Protein AF-A0A968CK51-F1 (afdb_monomer_lite)

Secondary structure (DSSP, 8-state):
-HHHHHTSTT------SSHHHHHHHHHHHHHHHHHHHHHHHHHHHHHHTS----B-PPP-SS---S-HHHHHHHHHHHTSTT-S------STTSSHHHHHHHHHHHHTTTSS-B---PPPP-S-GGGSPP-

Foldseek 3Di:
DVVVQVPDPPDDDDDDDDPVVVVVVVVVVVVVVVVVVVVVVVVVVVVVPPDPQAEDQDDDPDDDPPCPVVLVVLLVLCPDPPRPDDDDDDDPPPCRSVSVSVSQVVCSVVDSHGYDDDDDDDPDPVPDDDD

Radius of gyration: 25.65 Å; chains: 1; bounding box: 62×44×62 Å

Structure (mmCIF, N/CA/C/O backbone):
data_AF-A0A968CK51-F1
#
_entry.id   AF-A0A968CK51-F1
#
loop_
_atom_site.group_PDB
_atom_site.id
_atom_site.type_symbol
_atom_site.label_atom_id
_atom_site.label_alt_id
_atom_site.label_comp_id
_atom_site.label_asym_id
_atom_site.label_entity_id
_atom_site.label_seq_id
_atom_site.pdbx_PDB_ins_code
_atom_site.Cartn_x
_atom_site.Cartn_y
_atom_site.Cartn_z
_atom_site.occupancy
_atom_site.B_iso_or_equiv
_atom_site.auth_seq_id
_atom_site.auth_comp_id
_atom_site.auth_asym_id
_atom_site.auth_atom_id
_atom_site.pdbx_PDB_model_num
ATOM 1 N N . MET A 1 1 ? 41.515 -13.285 30.817 1.00 54.81 1 MET A N 1
ATOM 2 C CA . MET A 1 1 ? 40.394 -12.896 29.934 1.00 54.81 1 MET A CA 1
ATOM 3 C C . MET A 1 1 ? 39.345 -14.005 29.819 1.00 54.81 1 MET A C 1
ATOM 5 O O . MET A 1 1 ? 38.227 -13.767 30.238 1.00 54.81 1 MET A O 1
ATOM 9 N N . LEU A 1 2 ? 39.695 -15.229 29.396 1.00 57.78 2 LEU A N 1
ATOM 10 C CA . LEU A 1 2 ? 38.746 -16.361 29.288 1.00 57.78 2 LEU A CA 1
ATOM 11 C C . LEU A 1 2 ? 38.088 -16.790 30.619 1.00 57.78 2 LEU A C 1
ATOM 13 O O . LEU A 1 2 ? 36.891 -17.046 30.646 1.00 57.78 2 LEU A O 1
ATOM 17 N N . LYS A 1 3 ? 38.827 -16.785 31.743 1.00 59.28 3 LYS A N 1
ATOM 18 C CA . LYS A 1 3 ? 38.249 -17.053 33.081 1.00 59.28 3 LYS A CA 1
ATOM 19 C C . LYS A 1 3 ? 37.125 -16.074 33.461 1.00 59.28 3 LYS A C 1
ATOM 21 O O . LYS A 1 3 ? 36.122 -16.497 34.003 1.00 59.28 3 LYS A O 1
ATOM 26 N N . ALA A 1 4 ? 37.252 -14.795 33.099 1.00 61.91 4 ALA A N 1
ATOM 27 C CA . ALA A 1 4 ? 36.264 -13.766 33.438 1.00 61.91 4 ALA A CA 1
ATOM 28 C C . ALA A 1 4 ? 34.957 -13.871 32.627 1.00 61.91 4 ALA A C 1
ATOM 30 O O . ALA A 1 4 ? 33.942 -13.310 33.024 1.00 61.91 4 ALA A O 1
ATOM 31 N N . ILE A 1 5 ? 34.986 -14.567 31.486 1.00 60.75 5 ILE A N 1
ATOM 32 C CA . ILE A 1 5 ? 33.794 -14.875 30.679 1.00 60.75 5 ILE A CA 1
ATOM 33 C C . ILE A 1 5 ? 33.084 -16.110 31.252 1.00 60.75 5 ILE A C 1
ATOM 35 O O . ILE A 1 5 ? 31.862 -16.175 31.236 1.00 60.75 5 ILE A O 1
ATOM 39 N N . ARG A 1 6 ? 33.856 -17.054 31.806 1.00 60.59 6 ARG A N 1
ATOM 40 C CA . ARG A 1 6 ? 33.368 -18.298 32.415 1.00 60.59 6 ARG A CA 1
ATOM 41 C C . ARG A 1 6 ? 32.494 -18.068 33.653 1.00 60.59 6 ARG A C 1
ATOM 43 O O . ARG A 1 6 ? 31.547 -18.814 33.865 1.00 60.59 6 ARG A O 1
ATOM 50 N N . ASP A 1 7 ? 32.830 -17.046 34.435 1.00 64.25 7 ASP A N 1
ATOM 51 C CA . ASP A 1 7 ? 32.203 -16.754 35.731 1.00 64.25 7 ASP A CA 1
ATOM 52 C C . ASP A 1 7 ? 31.036 -15.745 35.624 1.00 64.25 7 ASP A C 1
ATOM 54 O O . ASP A 1 7 ? 30.547 -15.251 36.639 1.00 64.25 7 ASP A O 1
ATOM 58 N N . ARG A 1 8 ? 30.590 -15.395 34.405 1.00 64.88 8 ARG A N 1
ATOM 59 C CA . ARG A 1 8 ? 29.396 -14.561 34.195 1.00 64.88 8 ARG A CA 1
ATOM 60 C C . ARG A 1 8 ? 28.141 -15.430 34.160 1.00 64.88 8 ARG A C 1
ATOM 62 O O . ARG A 1 8 ? 28.016 -16.300 33.299 1.00 64.88 8 ARG A O 1
ATOM 69 N N . ASP A 1 9 ? 27.192 -15.120 35.039 1.00 54.75 9 ASP A N 1
ATOM 70 C CA . ASP A 1 9 ? 25.860 -15.725 35.028 1.00 54.75 9 ASP A CA 1
ATOM 71 C C . ASP A 1 9 ? 25.209 -15.588 33.642 1.00 54.75 9 ASP A C 1
ATOM 73 O O . ASP A 1 9 ? 25.165 -14.505 33.055 1.00 54.75 9 ASP A O 1
ATOM 77 N N . GLY A 1 10 ? 24.720 -16.712 33.113 1.00 64.69 10 GLY A N 1
ATOM 78 C CA . GLY A 1 10 ? 24.020 -16.783 31.827 1.00 64.69 10 GLY A CA 1
ATOM 79 C C . GLY A 1 10 ? 24.866 -17.201 30.621 1.00 64.69 10 GLY A C 1
ATOM 80 O O . GLY A 1 10 ? 24.322 -17.280 29.523 1.00 64.69 10 GLY A O 1
ATOM 81 N N . ILE A 1 11 ? 26.161 -17.501 30.786 1.00 63.56 11 ILE A N 1
ATOM 82 C CA . ILE A 1 11 ? 27.006 -17.998 29.688 1.00 63.56 11 ILE A CA 1
ATOM 83 C C . ILE A 1 11 ? 27.227 -19.508 29.832 1.00 63.56 11 ILE A C 1
ATOM 85 O O . ILE A 1 11 ? 27.963 -19.964 30.705 1.00 63.56 11 ILE A O 1
ATOM 89 N N . SER A 1 12 ? 26.616 -20.288 28.937 1.00 67.56 12 SER A N 1
ATOM 90 C CA . SER A 1 12 ? 26.915 -21.714 28.766 1.00 67.56 12 SER A CA 1
ATOM 91 C C . SER A 1 12 ? 28.036 -21.869 27.739 1.00 67.56 12 SER A C 1
ATOM 93 O O . SER A 1 12 ? 27.936 -21.360 26.625 1.00 67.56 12 SER A O 1
ATOM 95 N N . TYR A 1 13 ? 29.123 -22.541 28.109 1.00 76.81 13 TYR A N 1
ATOM 96 C CA . TYR A 1 13 ? 30.241 -22.847 27.216 1.00 76.81 13 TYR A CA 1
ATOM 97 C C . TYR A 1 13 ? 30.515 -24.353 27.249 1.00 76.81 13 TYR A C 1
ATOM 99 O O . TYR A 1 13 ? 30.410 -24.997 28.294 1.00 76.81 13 TYR A O 1
ATOM 107 N N . LYS A 1 14 ? 30.894 -24.916 26.100 1.00 81.88 14 LYS A N 1
ATOM 108 C CA . LYS A 1 14 ? 31.373 -26.297 25.981 1.00 81.88 14 LYS A CA 1
ATOM 109 C C . LYS A 1 14 ? 32.858 -26.290 25.649 1.00 81.88 14 LYS A C 1
ATOM 111 O O . LYS A 1 14 ? 33.315 -25.483 24.842 1.00 81.88 14 LYS A O 1
ATOM 116 N N . TYR A 1 15 ? 33.605 -27.168 26.307 1.00 83.19 15 TYR A N 1
ATOM 117 C CA . TYR A 1 15 ? 34.998 -27.413 25.956 1.00 83.19 15 TYR A CA 1
ATOM 118 C C . TYR A 1 15 ? 35.067 -28.351 24.757 1.00 83.19 15 TYR A C 1
ATOM 120 O O . TYR A 1 15 ? 34.248 -29.256 24.648 1.00 83.19 15 TYR A O 1
ATOM 128 N N . PHE A 1 16 ? 36.060 -28.124 23.906 1.00 87.88 16 PHE A N 1
ATOM 129 C CA . PHE A 1 16 ? 36.458 -29.014 22.826 1.00 87.88 16 PHE A CA 1
ATOM 130 C C . PHE A 1 16 ? 37.985 -29.090 22.823 1.00 87.88 16 PHE A C 1
ATOM 132 O O . PHE A 1 16 ? 38.671 -28.191 23.323 1.00 87.88 16 PHE A O 1
ATOM 139 N N . SER A 1 17 ? 38.514 -30.175 22.284 1.00 82.81 17 SER A N 1
ATOM 140 C CA . SER A 1 17 ? 39.950 -30.463 22.263 1.00 82.81 17 SER A CA 1
ATOM 141 C C . SER A 1 17 ? 40.490 -30.728 20.858 1.00 82.81 17 SER A C 1
ATOM 143 O O . SER A 1 17 ? 41.704 -30.682 20.663 1.00 82.81 17 SER A O 1
ATOM 145 N N . ALA A 1 18 ? 39.601 -30.922 19.878 1.00 92.00 18 ALA A N 1
ATOM 146 C CA . ALA A 1 18 ? 39.918 -31.104 18.464 1.00 92.00 18 ALA A CA 1
ATOM 147 C C . ALA A 1 18 ? 39.058 -30.196 17.566 1.00 92.00 18 ALA A C 1
ATOM 149 O O . ALA A 1 18 ? 37.975 -29.754 17.954 1.00 92.00 18 ALA A O 1
ATOM 150 N N . THR A 1 19 ? 39.539 -29.906 16.355 1.00 88.56 19 THR A N 1
ATOM 151 C CA . THR A 1 19 ? 38.833 -29.060 15.377 1.00 88.56 19 THR A CA 1
ATOM 152 C C . THR A 1 19 ? 37.557 -29.708 14.854 1.00 88.56 19 THR A C 1
ATOM 154 O O . THR A 1 19 ? 36.569 -29.015 14.628 1.00 88.56 19 THR A O 1
ATOM 157 N N . GLU A 1 20 ? 37.557 -31.030 14.712 1.00 91.06 20 GLU A N 1
ATOM 158 C CA . GLU A 1 20 ? 36.415 -31.813 14.233 1.00 91.06 20 GLU A CA 1
ATOM 159 C C . GLU A 1 20 ? 35.268 -31.767 15.251 1.00 91.06 20 GLU A C 1
ATOM 161 O O . GLU A 1 20 ? 34.129 -31.482 14.894 1.00 91.06 20 GLU A O 1
ATOM 166 N N . GLU A 1 21 ? 35.599 -31.921 16.535 1.00 87.31 21 GLU A N 1
ATOM 167 C CA . GLU A 1 21 ? 34.660 -31.811 17.658 1.00 87.31 21 GLU A CA 1
ATOM 168 C C . GLU A 1 21 ? 34.011 -30.417 17.724 1.00 87.31 21 GLU A C 1
ATOM 170 O O . GLU A 1 21 ? 32.810 -30.291 17.956 1.00 87.31 21 GLU A O 1
ATOM 175 N N . LEU A 1 22 ? 34.780 -29.350 17.471 1.00 90.75 22 LEU A N 1
ATOM 176 C CA . LEU A 1 22 ? 34.220 -27.998 17.382 1.00 90.75 22 LEU A CA 1
ATOM 177 C C . LEU A 1 22 ? 33.219 -27.871 16.226 1.00 90.75 22 LEU A C 1
ATOM 179 O O . LEU A 1 22 ? 32.186 -27.220 16.389 1.00 90.75 22 LEU A O 1
ATOM 183 N N . GLY A 1 23 ? 33.519 -28.479 15.076 1.00 88.88 23 GLY A N 1
ATOM 184 C CA . GLY A 1 23 ? 32.625 -28.499 13.919 1.00 88.88 23 GLY A CA 1
ATOM 185 C C . GLY A 1 23 ? 31.272 -29.127 14.251 1.00 88.88 23 GLY A C 1
ATOM 186 O O . GLY A 1 23 ? 30.238 -28.504 14.018 1.00 88.88 23 GLY A O 1
ATOM 187 N N . GLU A 1 24 ? 31.284 -30.301 14.885 1.00 91.00 24 GLU A N 1
ATOM 188 C CA . GLU A 1 24 ? 30.070 -31.011 15.313 1.00 91.00 24 GLU A CA 1
ATOM 189 C C . GLU A 1 24 ? 29.245 -30.201 16.325 1.00 91.00 24 GLU A C 1
ATOM 191 O O . GLU A 1 24 ? 28.016 -30.132 16.234 1.00 91.00 24 GLU A O 1
ATOM 196 N N . LEU A 1 25 ? 29.911 -29.546 17.283 1.00 89.50 25 LEU A N 1
ATOM 197 C CA . LEU A 1 25 ? 29.241 -28.715 18.285 1.00 89.50 25 LEU A CA 1
ATOM 198 C C . LEU A 1 25 ? 28.550 -27.495 17.665 1.00 89.50 25 LEU A C 1
ATOM 200 O O . LEU A 1 25 ? 27.444 -27.155 18.085 1.00 89.50 25 LEU A O 1
ATOM 204 N N . ILE A 1 26 ? 29.181 -26.850 16.680 1.00 90.00 26 ILE A N 1
ATOM 205 C CA . ILE A 1 26 ? 28.599 -25.707 15.964 1.00 90.00 26 ILE A CA 1
ATOM 206 C C . ILE A 1 26 ? 27.428 -26.162 15.091 1.00 90.00 26 ILE A C 1
ATOM 208 O O . ILE A 1 26 ? 26.392 -25.501 15.071 1.00 90.00 26 ILE A O 1
ATOM 212 N N . GLU A 1 27 ? 27.567 -27.283 14.384 1.00 91.50 27 GLU A N 1
ATOM 213 C CA . GLU A 1 27 ? 26.502 -27.816 13.533 1.00 91.50 27 GLU A CA 1
ATOM 214 C C . GLU A 1 27 ? 25.248 -28.154 14.350 1.00 91.50 27 GLU A C 1
ATOM 216 O O . GLU A 1 27 ? 24.140 -27.761 13.980 1.00 91.50 27 GLU A O 1
ATOM 221 N N . ALA A 1 28 ? 25.418 -28.806 15.503 1.00 88.62 28 ALA A N 1
ATOM 222 C CA . ALA A 1 28 ? 24.316 -29.132 16.401 1.00 88.62 28 ALA A CA 1
ATOM 223 C C . ALA A 1 28 ? 23.625 -27.881 16.977 1.00 88.62 28 ALA A C 1
ATOM 225 O O . ALA A 1 28 ? 22.398 -27.847 17.079 1.00 88.62 28 ALA A O 1
ATOM 226 N N . ASP A 1 29 ? 24.394 -26.851 17.338 1.00 90.06 29 ASP A N 1
ATOM 227 C CA . ASP A 1 29 ? 23.862 -25.587 17.863 1.00 90.06 29 ASP A CA 1
ATOM 228 C C . ASP A 1 29 ? 23.087 -24.811 16.786 1.00 90.06 29 ASP A C 1
ATOM 230 O O . ASP A 1 29 ? 21.959 -24.375 17.015 1.00 90.06 29 ASP A O 1
ATOM 234 N N . LEU A 1 30 ? 23.630 -24.739 15.566 1.00 87.69 30 LEU A N 1
ATOM 235 C CA . LEU A 1 30 ? 22.944 -24.150 14.414 1.00 87.69 30 LEU A CA 1
ATOM 236 C C . LEU A 1 30 ? 21.652 -24.899 14.079 1.00 87.69 30 LEU A C 1
ATOM 238 O O . LEU A 1 30 ? 20.637 -24.262 13.797 1.00 87.69 30 LEU A O 1
ATOM 242 N N . ALA A 1 31 ? 21.661 -26.233 14.129 1.00 89.62 31 ALA A N 1
ATOM 243 C CA . ALA A 1 31 ? 20.463 -27.036 13.908 1.00 89.62 31 ALA A CA 1
ATOM 244 C C . ALA A 1 31 ? 19.373 -26.725 14.948 1.00 89.62 31 ALA A C 1
ATOM 246 O O . ALA A 1 31 ? 18.199 -26.600 14.590 1.00 89.62 31 ALA A O 1
ATOM 247 N N . LEU A 1 32 ? 19.759 -26.540 16.214 1.00 86.19 32 LEU A N 1
ATOM 248 C CA . LEU A 1 32 ? 18.844 -26.180 17.294 1.00 86.19 32 LEU A CA 1
ATOM 249 C C . LEU A 1 32 ? 18.275 -24.763 17.112 1.00 86.19 32 LEU A C 1
ATOM 251 O O . LEU A 1 32 ? 17.057 -24.588 17.145 1.00 86.19 32 LEU A O 1
ATOM 255 N N . MET A 1 33 ? 19.127 -23.775 16.814 1.00 84.75 33 MET A N 1
ATOM 256 C CA . MET A 1 33 ? 18.694 -22.399 16.532 1.00 84.75 33 MET A CA 1
ATOM 257 C C . MET A 1 33 ? 17.747 -22.328 15.331 1.00 84.75 33 MET A C 1
ATOM 259 O O . MET A 1 33 ? 16.741 -21.618 15.360 1.00 84.75 33 MET A O 1
ATOM 263 N N . LEU A 1 34 ? 18.040 -23.075 14.263 1.00 82.81 34 LEU A N 1
ATOM 264 C CA . LEU A 1 34 ? 17.180 -23.121 13.083 1.00 82.81 34 LEU A CA 1
ATOM 265 C C . LEU A 1 34 ? 15.827 -23.761 13.406 1.00 82.81 34 LEU A C 1
ATOM 267 O O . LEU A 1 34 ? 14.799 -23.229 12.985 1.00 82.81 34 LEU A O 1
ATOM 271 N N . ALA A 1 35 ? 15.798 -24.851 14.178 1.00 82.56 35 ALA A N 1
ATOM 272 C CA . ALA A 1 35 ? 14.553 -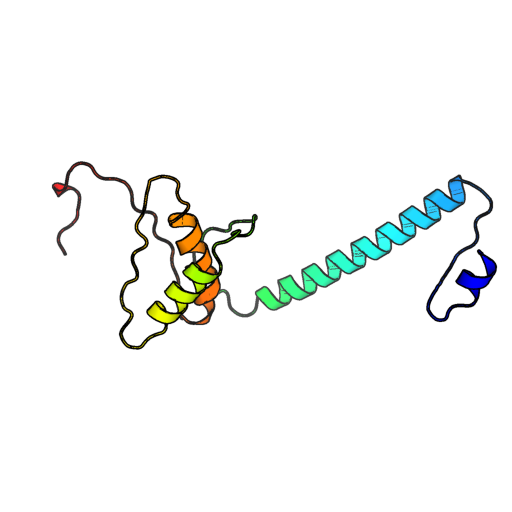25.497 14.591 1.00 82.56 35 ALA A CA 1
ATOM 273 C C . ALA A 1 35 ? 13.643 -24.550 15.400 1.00 82.56 35 ALA A C 1
ATOM 275 O O . ALA A 1 35 ? 12.444 -24.475 15.129 1.00 82.56 35 ALA A O 1
ATOM 276 N N . GLU A 1 36 ? 14.203 -23.762 16.322 1.00 80.06 36 GLU A N 1
ATOM 277 C CA . GLU A 1 36 ? 13.451 -22.758 17.093 1.00 80.06 36 GLU A CA 1
ATOM 278 C C . GLU A 1 36 ? 12.848 -21.658 16.204 1.00 80.06 36 GLU A C 1
ATOM 280 O O . GLU A 1 36 ? 11.691 -21.255 16.381 1.00 80.06 36 GLU A O 1
ATOM 285 N N . VAL A 1 37 ? 13.600 -21.195 15.199 1.00 79.31 37 VAL A N 1
ATOM 286 C CA . VAL A 1 37 ? 13.119 -20.211 14.215 1.00 79.31 37 VAL A CA 1
ATOM 287 C C . VAL A 1 37 ? 11.964 -20.779 13.382 1.00 79.31 37 VAL A C 1
ATOM 289 O O . VAL A 1 37 ? 10.978 -20.075 13.123 1.00 79.31 37 VAL A O 1
ATOM 292 N N . PHE A 1 38 ? 12.041 -22.054 12.988 1.00 73.31 38 PHE A N 1
ATOM 293 C CA . PHE A 1 38 ? 10.965 -22.725 12.255 1.00 73.31 38 PHE A CA 1
ATOM 294 C C . PHE A 1 38 ? 9.697 -22.893 13.098 1.00 73.31 38 PHE A C 1
ATOM 296 O O . PHE A 1 38 ? 8.606 -22.593 12.607 1.00 73.31 38 PHE A O 1
ATOM 303 N N . GLU A 1 39 ? 9.810 -23.310 14.359 1.00 72.69 39 GLU A N 1
ATOM 304 C CA . GLU A 1 39 ? 8.651 -23.456 15.251 1.00 72.69 39 GLU A CA 1
ATOM 305 C C . GLU A 1 39 ? 7.985 -22.108 15.560 1.00 72.69 39 GLU A C 1
ATOM 307 O O . GLU A 1 39 ? 6.758 -21.988 15.503 1.00 72.69 39 GLU A O 1
ATOM 312 N N . THR A 1 40 ? 8.780 -21.053 15.764 1.00 67.44 40 THR A N 1
ATOM 313 C CA . THR A 1 40 ? 8.268 -19.681 15.926 1.00 67.44 40 THR A CA 1
ATOM 314 C C . THR A 1 40 ? 7.483 -19.238 14.685 1.00 67.44 40 THR A C 1
ATOM 316 O O . THR A 1 40 ? 6.367 -18.724 14.791 1.00 67.44 40 THR A O 1
ATOM 319 N N . SER A 1 41 ? 8.014 -19.527 13.493 1.00 61.22 41 SER A N 1
ATOM 320 C CA . SER A 1 41 ? 7.357 -19.217 12.218 1.00 61.22 41 SER A CA 1
ATOM 321 C C . SER A 1 41 ? 6.060 -20.012 12.015 1.00 61.22 41 SER A C 1
ATOM 323 O O . SER A 1 41 ? 5.081 -19.479 11.490 1.00 61.22 41 SER A O 1
ATOM 325 N N . ARG A 1 42 ? 6.007 -21.280 12.450 1.00 60.84 42 ARG A N 1
ATOM 326 C CA . ARG A 1 42 ? 4.784 -22.102 12.411 1.00 60.84 42 ARG A CA 1
ATOM 327 C C . ARG A 1 42 ? 3.717 -21.594 13.372 1.00 60.84 42 ARG A C 1
ATOM 329 O O . ARG A 1 42 ? 2.540 -21.580 13.006 1.00 60.84 42 ARG A O 1
ATOM 336 N N . ALA A 1 43 ? 4.092 -21.178 14.578 1.00 59.84 43 ALA A N 1
ATOM 337 C CA . ALA A 1 43 ? 3.154 -20.619 15.547 1.00 59.84 43 ALA A CA 1
ATOM 338 C C . ALA A 1 43 ? 2.504 -19.327 15.014 1.00 59.84 43 ALA A C 1
ATOM 340 O O . ALA A 1 43 ? 1.280 -19.176 15.094 1.00 59.84 43 ALA A O 1
ATOM 341 N N . ASP A 1 44 ? 3.287 -18.455 14.373 1.00 59.09 44 ASP A N 1
ATOM 342 C CA . ASP A 1 44 ? 2.777 -17.256 13.698 1.00 59.09 44 ASP A CA 1
ATOM 343 C C . ASP A 1 44 ? 1.910 -17.591 12.475 1.00 59.09 44 ASP A C 1
ATOM 345 O O . ASP A 1 44 ? 0.830 -17.016 12.305 1.00 59.09 44 ASP A O 1
ATOM 349 N N . ALA A 1 45 ? 2.305 -18.579 11.666 1.00 58.69 45 ALA A N 1
ATOM 350 C CA . ALA A 1 45 ? 1.496 -19.060 10.544 1.00 58.69 45 ALA A CA 1
ATOM 351 C C . ALA A 1 45 ? 0.149 -19.644 11.006 1.00 58.69 45 ALA A C 1
ATOM 353 O O . ALA A 1 45 ? -0.879 -19.434 10.363 1.00 58.69 45 ALA A O 1
ATOM 354 N N . THR A 1 46 ? 0.123 -20.323 12.155 1.00 56.09 46 THR A N 1
ATOM 355 C CA . THR A 1 46 ? -1.106 -20.887 12.731 1.00 56.09 46 THR A CA 1
ATOM 356 C C . THR A 1 46 ? -2.018 -19.775 13.259 1.00 56.09 46 THR A C 1
ATOM 358 O O . THR A 1 46 ? -3.223 -19.804 13.018 1.00 56.09 46 THR A O 1
ATOM 361 N N . LYS A 1 47 ? -1.463 -18.719 13.870 1.00 52.88 47 LYS A N 1
ATOM 362 C CA . LYS A 1 47 ? -2.216 -17.506 14.244 1.00 52.88 47 LYS A CA 1
ATOM 363 C C . LYS A 1 47 ? -2.787 -16.764 13.029 1.00 52.88 47 LYS A C 1
ATOM 365 O O . LYS A 1 47 ? -3.889 -16.226 13.113 1.00 52.88 47 LYS A O 1
ATOM 370 N N . ALA A 1 48 ? -2.085 -16.780 11.895 1.00 54.00 48 ALA A N 1
ATOM 371 C CA . ALA A 1 48 ? -2.530 -16.159 10.646 1.00 54.00 48 ALA A CA 1
ATOM 372 C C . ALA A 1 48 ? -3.727 -16.872 9.980 1.00 54.00 48 ALA A C 1
ATOM 374 O O . ALA A 1 48 ? -4.404 -16.272 9.146 1.00 54.00 48 ALA A O 1
ATOM 375 N N . THR A 1 49 ? -4.041 -18.118 10.363 1.00 48.94 49 THR A N 1
ATOM 376 C CA . THR A 1 49 ? -5.232 -18.832 9.854 1.00 48.94 49 THR A CA 1
ATOM 377 C C . THR A 1 49 ? -6.548 -18.380 10.499 1.00 48.94 49 THR A C 1
ATOM 379 O O . THR A 1 49 ? -7.628 -18.647 9.964 1.00 48.94 49 THR A O 1
ATOM 382 N N . ALA A 1 50 ? -6.497 -17.634 11.607 1.00 49.53 50 ALA A N 1
ATOM 383 C CA . ALA A 1 50 ? -7.684 -17.072 12.237 1.00 49.53 50 ALA A CA 1
ATOM 384 C C . ALA A 1 50 ? -8.140 -15.808 11.484 1.00 49.53 50 ALA A C 1
ATOM 386 O O . ALA A 1 50 ? -7.701 -14.695 11.773 1.00 49.53 50 ALA A O 1
ATOM 387 N N . ARG A 1 51 ? -9.078 -16.017 10.546 1.00 49.88 51 ARG A N 1
ATOM 388 C CA . ARG A 1 51 ? -9.721 -15.045 9.637 1.00 49.88 51 ARG A CA 1
ATOM 389 C C . ARG A 1 51 ? -8.950 -14.869 8.329 1.00 49.88 51 ARG A C 1
ATOM 391 O O . ARG A 1 51 ? -8.184 -13.926 8.164 1.00 49.88 51 ARG A O 1
ATOM 398 N N . VAL A 1 52 ? -9.255 -15.733 7.357 1.00 50.44 52 VAL A N 1
ATOM 399 C CA . VAL A 1 52 ? -8.992 -15.465 5.935 1.00 50.44 52 VAL A CA 1
ATOM 400 C C . VAL A 1 52 ? -9.739 -14.181 5.572 1.00 50.44 52 VAL A C 1
ATOM 402 O O . VAL A 1 52 ? -10.927 -14.194 5.249 1.00 50.44 52 VAL A O 1
ATOM 405 N N . ARG A 1 53 ? -9.079 -13.033 5.723 1.00 55.78 53 ARG A N 1
ATOM 406 C CA . ARG A 1 53 ? -9.623 -11.765 5.250 1.00 55.78 53 ARG A CA 1
ATOM 407 C C . ARG A 1 53 ? -9.615 -11.830 3.735 1.00 55.78 53 ARG A C 1
ATOM 409 O O . ARG A 1 53 ? -8.582 -12.110 3.136 1.00 55.78 53 ARG A O 1
ATOM 416 N N . ARG A 1 54 ? -10.776 -11.608 3.122 1.00 67.19 54 ARG A N 1
ATOM 417 C CA . ARG A 1 54 ? -10.913 -11.591 1.665 1.00 67.19 54 ARG A CA 1
ATOM 418 C C . ARG A 1 54 ? -10.224 -10.334 1.136 1.00 67.19 54 ARG A C 1
ATOM 420 O O . ARG A 1 54 ? -10.817 -9.258 1.126 1.00 67.19 54 ARG A O 1
ATOM 427 N N . ASN A 1 55 ? -8.958 -10.474 0.762 1.00 82.38 55 ASN A N 1
ATOM 428 C CA . ASN A 1 55 ? -8.181 -9.454 0.075 1.00 82.38 55 ASN A CA 1
ATOM 429 C C . ASN A 1 55 ? -7.362 -10.085 -1.065 1.00 82.38 55 ASN A C 1
ATOM 431 O O . ASN A 1 55 ? -7.127 -11.291 -1.068 1.00 82.38 55 ASN A O 1
ATOM 435 N N . ASN A 1 56 ? -6.972 -9.283 -2.057 1.00 91.00 56 ASN A N 1
ATOM 436 C CA . ASN A 1 56 ? -6.059 -9.683 -3.143 1.00 91.00 56 ASN A CA 1
ATOM 437 C C . ASN A 1 56 ? -4.843 -8.737 -3.225 1.00 91.00 56 ASN A C 1
ATOM 439 O O . ASN A 1 56 ? -4.292 -8.509 -4.301 1.00 91.00 56 ASN A O 1
ATOM 443 N N . ILE A 1 57 ? -4.470 -8.123 -2.098 1.00 92.06 57 ILE A N 1
ATOM 444 C CA . ILE A 1 57 ? -3.406 -7.117 -2.063 1.00 92.06 57 ILE A CA 1
ATOM 445 C C . ILE A 1 57 ? -2.083 -7.791 -2.467 1.00 92.06 57 ILE A C 1
ATOM 447 O O . ILE A 1 57 ? -1.711 -8.787 -1.840 1.00 92.06 57 ILE A O 1
ATOM 451 N N . PRO A 1 58 ? -1.354 -7.274 -3.477 1.00 90.62 58 PRO A N 1
ATOM 452 C CA . PRO A 1 58 ? -0.092 -7.863 -3.901 1.00 90.62 58 PRO A CA 1
ATOM 453 C C . PRO A 1 58 ? 0.921 -7.930 -2.755 1.00 90.62 58 PRO A C 1
ATOM 455 O O . PRO A 1 58 ? 1.174 -6.937 -2.069 1.00 90.62 58 PRO A O 1
ATOM 458 N N . ALA A 1 59 ? 1.543 -9.095 -2.573 1.00 85.44 59 ALA A N 1
ATOM 459 C CA . ALA A 1 59 ? 2.622 -9.255 -1.610 1.00 85.44 59 ALA A CA 1
ATOM 460 C C . ALA A 1 59 ? 3.903 -8.596 -2.143 1.00 85.44 59 ALA A C 1
ATOM 462 O O . ALA A 1 59 ? 4.388 -8.913 -3.231 1.00 85.44 59 ALA A O 1
ATOM 463 N N . HIS A 1 60 ? 4.486 -7.696 -1.354 1.00 80.88 60 HIS A N 1
ATOM 464 C CA . HIS A 1 60 ? 5.787 -7.104 -1.645 1.00 80.88 60 HIS A CA 1
ATOM 465 C C . HIS A 1 60 ? 6.790 -7.502 -0.559 1.00 80.88 60 HIS A C 1
ATOM 467 O O . HIS A 1 60 ? 6.699 -6.994 0.556 1.00 80.88 60 HIS A O 1
ATOM 473 N N . PRO A 1 61 ? 7.764 -8.380 -0.864 1.00 72.56 61 PRO A N 1
ATOM 474 C CA . PRO A 1 61 ? 8.666 -8.930 0.149 1.00 72.56 61 PRO A CA 1
ATOM 475 C C . PRO A 1 61 ? 9.669 -7.902 0.688 1.00 72.56 61 PRO A C 1
ATOM 477 O O . PRO A 1 61 ? 10.145 -8.034 1.810 1.00 72.56 61 PRO A O 1
ATOM 480 N N . ALA A 1 62 ? 9.986 -6.861 -0.088 1.00 81.75 62 ALA A N 1
ATOM 481 C CA . ALA A 1 62 ? 10.877 -5.796 0.363 1.00 81.75 62 ALA A CA 1
ATOM 482 C C . ALA A 1 62 ? 10.089 -4.619 0.979 1.00 81.75 62 ALA A C 1
ATOM 484 O O . ALA A 1 62 ? 9.130 -4.143 0.350 1.00 81.75 62 ALA A O 1
ATOM 485 N N . PRO A 1 63 ? 10.517 -4.106 2.149 1.00 83.19 63 PRO A N 1
ATOM 486 C CA . PRO A 1 63 ? 9.824 -3.041 2.869 1.00 83.19 63 PRO A CA 1
ATOM 487 C C . PRO A 1 63 ? 9.849 -1.705 2.116 1.00 83.19 63 PRO A C 1
ATOM 489 O O . PRO A 1 63 ? 10.798 -1.389 1.395 1.00 83.19 63 PRO A O 1
ATOM 492 N N . LEU A 1 64 ? 8.816 -0.879 2.317 1.00 88.81 64 LEU A N 1
ATOM 493 C CA . LEU A 1 64 ? 8.768 0.481 1.778 1.00 88.81 64 LEU A CA 1
ATOM 494 C C . LEU A 1 64 ? 9.657 1.427 2.606 1.00 88.81 64 LEU A C 1
ATOM 496 O O . LEU A 1 64 ? 9.368 1.726 3.767 1.00 88.81 64 LEU A O 1
ATOM 5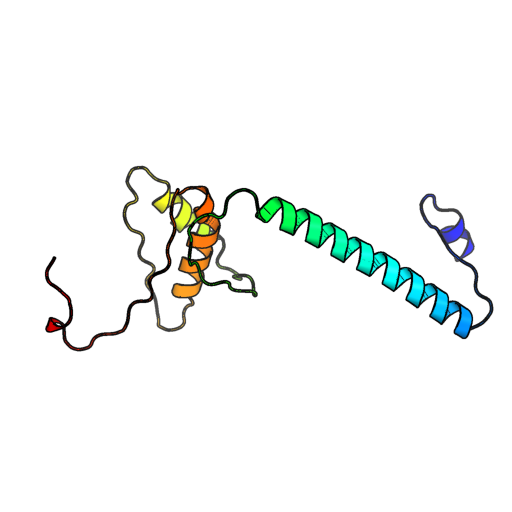00 N N . ILE A 1 65 ? 10.729 1.934 1.995 1.00 91.19 65 ILE A N 1
ATOM 501 C CA . ILE A 1 65 ? 11.709 2.809 2.655 1.00 91.19 65 ILE A CA 1
ATOM 502 C C . ILE A 1 65 ? 11.324 4.286 2.502 1.00 91.19 65 ILE A C 1
ATOM 504 O O . ILE A 1 65 ? 10.893 4.721 1.438 1.00 91.19 65 ILE A O 1
ATOM 508 N N . GLY A 1 66 ? 11.486 5.070 3.573 1.00 91.19 66 GLY A N 1
ATOM 509 C CA . GLY A 1 66 ? 11.412 6.538 3.532 1.00 91.19 66 GLY A CA 1
ATOM 510 C C . GLY A 1 66 ? 10.019 7.155 3.359 1.00 91.19 66 GLY A C 1
ATOM 511 O O . GLY A 1 66 ? 9.914 8.372 3.352 1.00 91.19 66 GLY A O 1
ATOM 512 N N . ARG A 1 67 ? 8.951 6.350 3.259 1.00 93.81 67 ARG A N 1
ATOM 513 C CA . ARG A 1 67 ? 7.583 6.826 2.959 1.00 93.81 67 ARG A CA 1
ATOM 514 C C . ARG A 1 67 ? 6.572 6.634 4.093 1.00 93.81 67 ARG A C 1
ATOM 516 O O . ARG A 1 67 ? 5.366 6.526 3.879 1.00 93.81 67 ARG A O 1
ATOM 523 N N . LYS A 1 68 ? 7.059 6.506 5.331 1.00 92.19 68 LYS A N 1
ATOM 524 C CA . LYS A 1 68 ? 6.199 6.212 6.493 1.00 92.19 68 LYS A CA 1
ATOM 525 C C . LYS A 1 68 ? 5.187 7.330 6.763 1.00 92.19 68 LYS A C 1
ATOM 527 O O . LYS A 1 68 ? 4.072 7.027 7.182 1.00 92.19 68 LYS A O 1
ATOM 532 N N . GLN A 1 69 ? 5.572 8.586 6.528 1.00 95.06 69 GLN A N 1
ATOM 533 C CA . GLN A 1 69 ? 4.723 9.751 6.777 1.00 95.06 69 GLN A CA 1
ATOM 534 C C . GLN A 1 69 ? 3.560 9.816 5.784 1.00 95.06 69 GLN A C 1
ATOM 536 O O . GLN A 1 69 ? 2.420 10.016 6.193 1.00 95.06 69 GLN A O 1
ATOM 541 N N . GLU A 1 70 ? 3.818 9.567 4.501 1.00 95.38 70 GLU A N 1
ATOM 542 C CA . GLU A 1 70 ? 2.794 9.574 3.457 1.00 95.38 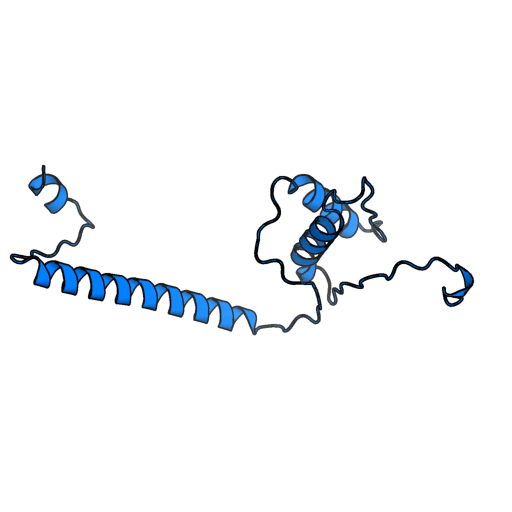70 GLU A CA 1
ATOM 543 C C . GLU A 1 70 ? 1.772 8.457 3.662 1.00 95.38 70 GLU A C 1
ATOM 545 O O . GLU A 1 70 ? 0.571 8.696 3.538 1.00 95.38 70 GLU A O 1
ATOM 550 N N . VAL A 1 71 ? 2.227 7.261 4.059 1.00 95.19 71 VAL A N 1
ATOM 551 C CA . VAL A 1 71 ? 1.314 6.173 4.436 1.00 95.19 71 VAL A CA 1
ATOM 552 C C . VAL A 1 71 ? 0.429 6.604 5.604 1.00 95.19 71 VAL A C 1
ATOM 554 O O . VAL A 1 71 ? -0.783 6.426 5.556 1.00 95.19 71 VAL A O 1
ATOM 557 N N . GLN A 1 72 ? 1.011 7.211 6.641 1.00 94.62 72 GLN A N 1
ATOM 558 C CA . GLN A 1 72 ? 0.250 7.651 7.808 1.00 94.62 72 GLN A CA 1
ATOM 559 C C . GLN A 1 72 ? -0.766 8.748 7.461 1.00 94.62 72 GLN A C 1
ATOM 561 O O . GLN A 1 72 ? -1.885 8.726 7.975 1.00 94.62 72 GLN A O 1
ATOM 566 N N . ALA A 1 73 ? -0.404 9.690 6.590 1.00 94.69 73 ALA A N 1
ATOM 567 C CA . ALA A 1 73 ? -1.311 10.723 6.103 1.00 94.69 73 ALA A CA 1
ATOM 568 C C . ALA A 1 73 ? -2.487 10.112 5.325 1.00 94.69 73 ALA A C 1
ATOM 570 O O . ALA A 1 73 ? -3.640 10.430 5.615 1.00 94.69 73 ALA A O 1
ATOM 571 N N . ALA A 1 74 ? -2.213 9.179 4.408 1.00 94.00 74 ALA A N 1
ATOM 572 C CA . ALA A 1 74 ? -3.250 8.473 3.660 1.00 94.00 74 ALA A CA 1
ATOM 573 C C . ALA A 1 74 ? -4.182 7.669 4.581 1.00 94.00 74 ALA A C 1
ATOM 575 O O . ALA A 1 74 ? -5.400 7.753 4.439 1.00 94.00 74 ALA A O 1
ATOM 576 N N . SER A 1 75 ? -3.633 6.953 5.570 1.00 93.44 75 SER A N 1
ATOM 577 C CA . SER A 1 75 ? -4.428 6.219 6.560 1.00 93.44 75 SER A CA 1
ATOM 578 C C . SER A 1 75 ? -5.345 7.135 7.364 1.00 93.44 75 SER A C 1
ATOM 580 O O . SER A 1 75 ? -6.515 6.815 7.539 1.00 93.44 75 SER A O 1
ATOM 582 N N . LYS A 1 76 ? -4.852 8.295 7.815 1.00 93.88 76 LYS A N 1
ATOM 583 C CA . LYS A 1 76 ? -5.678 9.274 8.540 1.00 93.88 76 LYS A CA 1
ATOM 584 C C . LYS A 1 76 ? -6.827 9.803 7.686 1.00 93.88 76 LYS A C 1
ATOM 586 O O . LYS A 1 76 ? -7.933 9.948 8.193 1.00 93.88 76 LYS A O 1
ATOM 591 N N . LEU A 1 77 ? -6.573 10.082 6.407 1.00 93.75 77 LEU A N 1
ATOM 592 C CA . LEU A 1 77 ? -7.611 10.543 5.487 1.00 93.75 77 LEU A CA 1
ATOM 593 C C . LEU A 1 77 ? -8.674 9.462 5.266 1.00 93.75 77 LEU A C 1
ATOM 595 O O . LEU A 1 77 ? -9.855 9.759 5.406 1.00 93.75 77 LEU A O 1
ATOM 599 N N . LEU A 1 78 ? -8.266 8.218 4.992 1.00 92.19 78 LEU A N 1
ATOM 600 C CA . LEU A 1 78 ? -9.177 7.093 4.728 1.00 92.19 78 LEU A CA 1
ATOM 601 C C . LEU A 1 78 ? -9.998 6.655 5.947 1.00 92.19 78 LEU A C 1
ATOM 603 O O . LEU A 1 78 ? -11.093 6.137 5.777 1.00 92.19 78 LEU A O 1
ATOM 607 N N . LEU A 1 79 ? -9.480 6.847 7.161 1.00 91.94 79 LEU A N 1
ATOM 608 C CA . LEU A 1 79 ? -10.194 6.531 8.402 1.00 91.94 79 LEU A CA 1
ATOM 609 C C . LEU A 1 79 ? -11.054 7.694 8.920 1.00 91.94 79 LEU A C 1
ATOM 611 O O . LEU A 1 79 ? -11.714 7.550 9.945 1.00 91.94 79 LEU A O 1
ATOM 615 N N . SER A 1 80 ? -11.030 8.853 8.259 1.00 91.12 80 SER A N 1
ATOM 616 C CA . SER A 1 80 ? -11.890 9.977 8.631 1.00 91.12 80 SER A CA 1
ATOM 617 C C . SER A 1 80 ? -13.309 9.789 8.088 1.00 91.12 80 SER A C 1
ATOM 619 O O . SER A 1 80 ? -13.476 9.316 6.966 1.00 91.12 80 SER A O 1
ATOM 621 N N . ASP A 1 81 ? -14.328 10.273 8.807 1.00 77.62 81 ASP A N 1
ATOM 622 C CA . ASP A 1 81 ? -15.745 10.192 8.386 1.00 77.62 81 ASP A CA 1
ATOM 623 C C . ASP A 1 81 ? -16.038 10.851 7.021 1.00 77.62 81 ASP A C 1
ATOM 625 O O . ASP A 1 81 ? -17.085 10.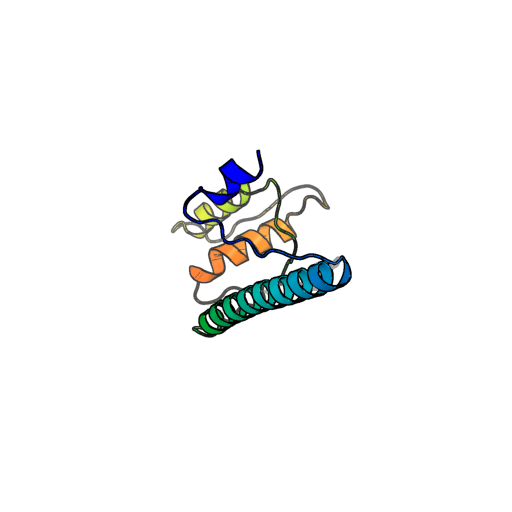629 6.410 1.00 77.62 81 ASP A O 1
ATOM 629 N N . LYS A 1 82 ? -15.118 11.687 6.525 1.00 76.00 82 LYS A N 1
ATOM 630 C CA . LYS A 1 82 ? -15.222 12.395 5.240 1.00 76.00 82 LYS A CA 1
ATOM 631 C C . LYS A 1 82 ? -14.407 11.738 4.120 1.00 76.00 82 LYS A C 1
ATOM 633 O O . LYS A 1 82 ? -14.583 12.093 2.954 1.00 76.00 82 LYS A O 1
ATOM 638 N N . GLY A 1 83 ? -13.501 10.819 4.447 1.00 68.19 83 GLY A N 1
ATOM 639 C CA . GLY A 1 83 ? -12.562 10.223 3.504 1.00 68.19 83 GLY A CA 1
ATOM 640 C C . GLY A 1 83 ? -13.206 9.144 2.649 1.00 68.19 83 GLY A C 1
ATOM 641 O O . GLY A 1 83 ? -13.309 8.002 3.074 1.00 68.19 83 GLY A O 1
ATOM 642 N N . ARG A 1 84 ? -13.611 9.490 1.422 1.00 81.38 84 ARG A N 1
ATOM 643 C CA . ARG A 1 84 ? -14.130 8.509 0.446 1.00 81.38 84 ARG A CA 1
ATOM 644 C C . ARG A 1 84 ? -13.115 8.114 -0.626 1.00 81.38 84 ARG A C 1
ATOM 646 O O . ARG A 1 84 ? -13.212 7.025 -1.175 1.00 81.38 84 ARG A O 1
ATOM 653 N N . LEU A 1 85 ? -12.152 8.990 -0.926 1.00 91.56 85 LEU A N 1
ATOM 654 C CA . LEU A 1 85 ? -11.147 8.788 -1.970 1.00 91.56 85 LEU A CA 1
ATOM 655 C C . LEU A 1 85 ? -9.849 9.522 -1.615 1.00 91.56 85 LEU A C 1
ATOM 657 O O . LEU A 1 85 ? -9.877 10.693 -1.238 1.00 91.56 85 LEU A O 1
ATOM 661 N N . VAL A 1 86 ? -8.714 8.841 -1.770 1.00 92.88 86 VAL A N 1
ATOM 662 C CA . VAL A 1 86 ? -7.373 9.426 -1.646 1.00 92.88 86 VAL A CA 1
ATOM 663 C C . VAL A 1 86 ? -6.606 9.153 -2.933 1.00 92.88 86 VAL A C 1
ATOM 665 O O . VAL A 1 86 ? -6.433 7.999 -3.320 1.00 92.88 86 VAL A O 1
ATOM 668 N N . THR A 1 87 ? -6.120 10.214 -3.577 1.00 93.31 87 THR A N 1
ATOM 669 C CA . THR A 1 87 ? -5.364 10.126 -4.833 1.00 93.31 87 THR A CA 1
ATOM 670 C C . THR A 1 87 ? -3.890 10.415 -4.583 1.00 93.31 87 THR A C 1
ATOM 672 O O . THR A 1 87 ? -3.533 11.488 -4.100 1.00 93.31 87 THR A O 1
ATOM 675 N N . PHE A 1 88 ? -3.017 9.483 -4.965 1.00 93.62 88 PHE A N 1
ATOM 676 C CA . PHE A 1 88 ? -1.576 9.720 -5.005 1.00 93.62 88 PHE A CA 1
ATOM 677 C C . PHE A 1 88 ? -1.185 10.268 -6.376 1.00 93.62 88 PHE A C 1
ATOM 679 O O . PHE A 1 88 ? -1.367 9.600 -7.393 1.00 93.62 88 PHE A O 1
ATOM 686 N N . THR A 1 89 ? -0.602 11.461 -6.414 1.00 94.12 89 THR A N 1
ATOM 687 C CA . THR A 1 89 ? -0.124 12.100 -7.646 1.00 94.12 89 THR A CA 1
ATOM 688 C C . THR A 1 89 ? 1.396 12.248 -7.625 1.00 94.12 89 THR A C 1
ATOM 690 O O . THR A 1 89 ? 2.040 12.150 -6.581 1.00 94.12 89 THR A O 1
ATOM 693 N N . GLY A 1 90 ? 2.003 12.397 -8.804 1.00 92.50 90 GLY A N 1
ATOM 694 C CA . GLY A 1 90 ? 3.444 12.608 -8.949 1.00 92.50 90 GLY A CA 1
ATOM 695 C C . GLY A 1 90 ? 4.044 11.918 -10.178 1.00 92.50 90 GLY A C 1
ATOM 696 O O . GLY A 1 90 ? 3.347 11.144 -10.844 1.00 92.50 90 GLY A O 1
ATOM 697 N N . PRO A 1 91 ? 5.338 12.146 -10.459 1.00 93.81 91 PRO A N 1
ATOM 698 C CA . PRO A 1 91 ? 6.014 11.659 -11.663 1.00 93.81 91 PRO A CA 1
ATOM 699 C C . PRO A 1 91 ? 5.927 10.141 -11.865 1.00 93.81 91 PRO A C 1
ATOM 701 O O . PRO A 1 91 ? 5.745 9.378 -10.909 1.00 93.81 91 PRO A O 1
ATOM 704 N N . GLY A 1 92 ? 6.078 9.685 -13.109 1.00 91.38 92 GLY A N 1
ATOM 705 C CA . GLY A 1 92 ? 6.239 8.260 -13.419 1.00 91.38 92 GLY A CA 1
ATOM 706 C C . GLY A 1 92 ? 7.389 7.643 -12.611 1.00 91.38 92 GLY A C 1
ATOM 707 O O . GLY A 1 92 ? 8.383 8.306 -12.335 1.00 91.38 92 GLY A O 1
ATOM 708 N N . GLY A 1 93 ? 7.230 6.399 -12.157 1.00 88.81 93 GLY A N 1
ATOM 709 C CA . GLY A 1 93 ? 8.273 5.699 -11.392 1.00 88.81 93 GLY A CA 1
ATOM 710 C C . GLY A 1 93 ? 8.476 6.153 -9.937 1.00 88.81 93 GLY A C 1
ATOM 711 O O . GLY A 1 93 ? 9.253 5.531 -9.224 1.00 88.81 93 GLY A O 1
ATOM 712 N N . SER A 1 94 ? 7.748 7.155 -9.428 1.00 90.94 94 SER A N 1
ATOM 713 C CA . SER A 1 94 ? 7.922 7.648 -8.045 1.00 90.94 94 SER A CA 1
ATOM 714 C C . SER A 1 94 ? 7.451 6.694 -6.930 1.00 90.94 94 SER A C 1
ATOM 716 O O . SER A 1 94 ? 7.529 7.037 -5.750 1.00 90.94 94 SER A O 1
ATOM 718 N N . GLY A 1 95 ? 6.948 5.506 -7.281 1.00 91.50 95 GLY A N 1
ATOM 719 C CA . GLY A 1 95 ? 6.533 4.480 -6.319 1.00 91.50 95 GLY A CA 1
ATOM 720 C C . GLY A 1 95 ? 5.103 4.613 -5.783 1.00 91.50 95 GLY A C 1
ATOM 721 O O . GLY A 1 95 ? 4.780 3.966 -4.792 1.00 91.50 95 GLY A O 1
ATOM 722 N N . LYS A 1 96 ? 4.229 5.400 -6.425 1.00 95.12 96 LYS A N 1
ATOM 723 C CA . LYS A 1 96 ? 2.825 5.614 -5.999 1.00 95.12 96 LYS A CA 1
A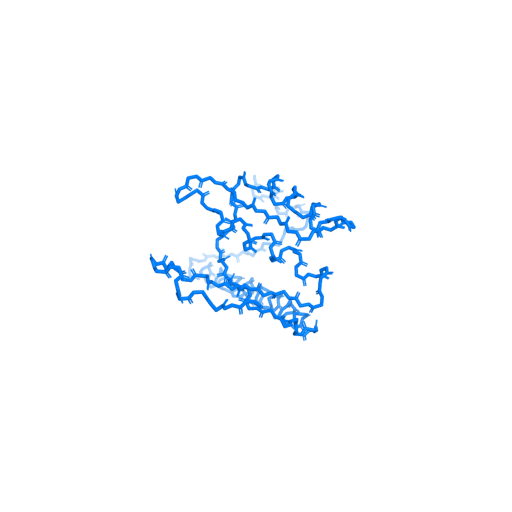TOM 724 C C . LYS A 1 96 ? 2.039 4.315 -5.821 1.00 95.12 96 LYS A C 1
ATOM 726 O O . LYS A 1 96 ? 1.369 4.147 -4.809 1.00 95.12 96 LYS A O 1
ATOM 731 N N . THR A 1 97 ? 2.174 3.377 -6.758 1.00 92.94 97 THR A N 1
ATOM 732 C CA . THR A 1 97 ? 1.529 2.060 -6.664 1.00 92.94 97 THR A CA 1
ATOM 733 C C . THR A 1 97 ? 1.992 1.326 -5.410 1.00 92.94 97 THR A C 1
ATOM 735 O O . THR A 1 97 ? 1.173 0.875 -4.616 1.00 92.94 97 THR A O 1
ATOM 738 N N . ARG A 1 98 ? 3.303 1.310 -5.149 1.00 92.75 98 ARG A N 1
ATOM 739 C CA . ARG A 1 98 ? 3.864 0.657 -3.963 1.00 92.75 98 ARG A CA 1
ATOM 740 C C . ARG A 1 98 ? 3.444 1.341 -2.662 1.00 92.75 98 ARG A C 1
ATOM 742 O O . ARG A 1 98 ? 3.164 0.659 -1.684 1.00 92.75 98 ARG A O 1
ATOM 749 N N . LEU A 1 99 ? 3.340 2.671 -2.666 1.00 94.44 99 LEU A N 1
ATOM 750 C CA . LEU A 1 99 ? 2.800 3.449 -1.551 1.00 94.44 99 LEU A CA 1
ATOM 751 C C . LEU A 1 99 ? 1.327 3.103 -1.276 1.00 94.44 99 LEU A C 1
ATOM 753 O O . LEU A 1 99 ? 0.952 2.914 -0.122 1.00 94.44 99 LEU A O 1
ATOM 757 N N . SER A 1 100 ? 0.507 2.985 -2.325 1.00 94.38 100 SER A N 1
ATOM 758 C CA . SER A 1 100 ? -0.911 2.631 -2.196 1.00 94.38 100 SER A CA 1
ATOM 759 C C . SER A 1 100 ? -1.117 1.208 -1.676 1.00 94.38 100 SER A C 1
ATOM 761 O O . SER A 1 100 ? -1.956 0.997 -0.804 1.00 94.38 100 SER A O 1
ATOM 763 N N . ILE A 1 101 ? -0.297 0.256 -2.135 1.00 94.00 101 ILE A N 1
ATOM 764 C CA . ILE A 1 101 ? -0.319 -1.133 -1.669 1.00 94.00 101 ILE A CA 1
ATOM 765 C C . ILE A 1 101 ? 0.092 -1.199 -0.196 1.00 94.00 101 ILE A C 1
ATOM 767 O O . ILE A 1 101 ? -0.606 -1.818 0.597 1.00 94.00 101 ILE A O 1
ATOM 771 N N . GLU A 1 102 ? 1.158 -0.500 0.206 1.00 94.38 102 GLU A N 1
ATOM 772 C CA . GLU A 1 102 ? 1.570 -0.424 1.614 1.00 94.38 102 GLU A CA 1
ATOM 773 C C . GLU A 1 102 ? 0.462 0.165 2.505 1.00 94.38 102 GLU A C 1
ATOM 775 O O . GLU A 1 102 ? 0.186 -0.359 3.587 1.00 94.38 102 GLU A O 1
ATOM 780 N N . ALA A 1 103 ? -0.209 1.230 2.055 1.00 93.81 103 ALA A N 1
ATOM 781 C CA . ALA A 1 103 ? -1.337 1.810 2.780 1.00 93.81 103 ALA A CA 1
ATOM 782 C C . ALA A 1 103 ? -2.511 0.823 2.897 1.00 93.81 103 ALA A C 1
ATOM 784 O O . ALA A 1 103 ? -3.055 0.660 3.991 1.00 93.81 103 ALA A O 1
ATOM 785 N N . ALA A 1 104 ? -2.860 0.124 1.812 1.00 93.19 104 ALA A N 1
ATOM 786 C CA . ALA A 1 104 ? -3.902 -0.901 1.808 1.00 93.19 104 ALA A CA 1
ATOM 787 C C . ALA A 1 104 ? -3.567 -2.056 2.764 1.00 93.19 104 ALA A C 1
ATOM 789 O O . ALA A 1 104 ? -4.415 -2.447 3.562 1.00 93.19 104 ALA A O 1
ATOM 790 N N . THR A 1 105 ? -2.323 -2.546 2.763 1.00 91.56 105 THR A N 1
ATOM 791 C CA . THR A 1 105 ? -1.858 -3.607 3.670 1.00 91.56 105 THR A CA 1
ATOM 792 C C . THR A 1 105 ? -2.026 -3.212 5.136 1.00 91.56 105 THR A C 1
ATOM 794 O O . THR A 1 105 ? -2.543 -3.997 5.930 1.00 91.56 105 THR A O 1
ATOM 797 N N . ARG A 1 106 ? -1.660 -1.978 5.511 1.00 90.62 106 ARG A N 1
ATOM 798 C CA . ARG A 1 106 ? -1.828 -1.485 6.893 1.00 90.62 106 ARG A CA 1
ATOM 799 C C . ARG A 1 106 ? -3.285 -1.277 7.285 1.00 90.62 106 ARG A C 1
ATOM 801 O O . ARG A 1 106 ? -3.641 -1.415 8.454 1.00 90.62 106 ARG A O 1
ATOM 808 N N . LEU A 1 107 ? -4.125 -0.919 6.321 1.00 90.69 107 LEU A N 1
ATOM 809 C CA . LEU A 1 107 ? -5.537 -0.643 6.547 1.00 90.69 107 LEU A CA 1
ATOM 810 C C . LEU A 1 107 ? -6.427 -1.881 6.421 1.00 90.69 107 LEU A C 1
ATOM 812 O O . LEU A 1 107 ? -7.568 -1.826 6.865 1.00 90.69 107 LEU A O 1
ATOM 816 N N . ALA A 1 108 ? -5.920 -3.009 5.921 1.00 89.88 108 ALA A N 1
ATOM 817 C CA . ALA A 1 108 ? -6.696 -4.229 5.688 1.00 89.88 108 ALA A CA 1
ATOM 818 C C . ALA A 1 108 ? -7.369 -4.819 6.947 1.00 89.88 108 ALA A C 1
ATOM 820 O O . ALA A 1 108 ? -8.173 -5.741 6.844 1.00 89.88 108 ALA A O 1
ATOM 821 N N . SER A 1 109 ? -7.019 -4.362 8.157 1.00 88.12 109 SER A N 1
ATOM 822 C CA . SER A 1 109 ? -7.720 -4.704 9.410 1.00 88.12 109 SER A CA 1
ATOM 823 C C . SER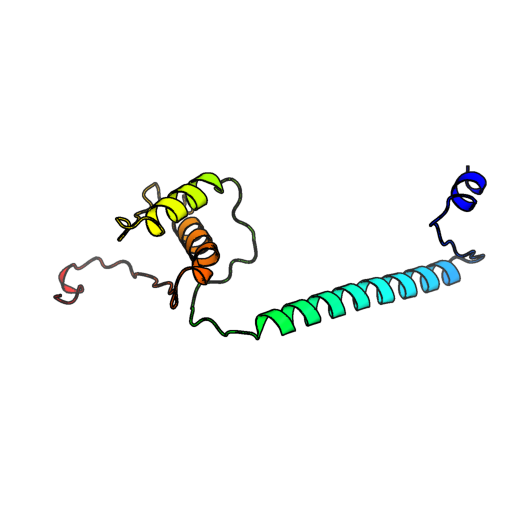 A 1 109 ? -8.871 -3.795 9.781 1.00 88.12 109 SER A C 1
ATOM 825 O O . SER A 1 109 ? -9.673 -4.176 10.626 1.00 88.12 109 SER A O 1
ATOM 827 N N . HIS A 1 110 ? -8.928 -2.611 9.191 1.00 90.00 110 HIS A N 1
ATOM 828 C CA . HIS A 1 110 ? -9.926 -1.595 9.493 1.00 90.00 110 HIS A CA 1
ATOM 829 C C . HIS A 1 110 ? -11.186 -1.762 8.637 1.00 90.00 110 HIS A C 1
ATOM 831 O O . HIS A 1 110 ? -12.223 -1.199 8.967 1.00 90.00 110 HIS A O 1
ATOM 837 N N . PHE A 1 111 ? -11.107 -2.553 7.564 1.00 87.00 111 PHE A N 1
ATOM 838 C CA . PHE A 1 111 ? -12.199 -2.793 6.630 1.00 87.00 111 PHE A CA 1
ATOM 839 C C . PHE A 1 111 ? -12.547 -4.282 6.567 1.00 87.00 111 PHE A C 1
ATOM 841 O O . PHE A 1 111 ? -11.685 -5.145 6.731 1.00 87.00 111 PHE A O 1
ATOM 848 N N . GLU A 1 112 ? -13.820 -4.587 6.310 1.00 87.31 112 GLU A N 1
ATOM 849 C CA . GLU A 1 112 ? -14.281 -5.969 6.114 1.00 87.31 112 GLU A CA 1
ATOM 850 C C . GLU A 1 112 ? -13.693 -6.585 4.834 1.00 87.31 112 GLU A C 1
ATOM 852 O O . GLU A 1 112 ? -13.334 -7.765 4.813 1.00 87.31 112 GLU A O 1
ATOM 857 N N . TYR A 1 113 ? -13.527 -5.753 3.802 1.00 88.75 113 TYR A N 1
ATOM 858 C CA . TYR A 1 113 ? -13.002 -6.112 2.491 1.00 88.75 113 TYR A CA 1
ATOM 859 C C . TYR A 1 113 ? -11.940 -5.107 2.050 1.00 88.75 113 TYR A C 1
ATOM 861 O O . TYR A 1 113 ? -12.069 -3.904 2.274 1.00 88.75 113 TYR A O 1
ATOM 869 N N . THR A 1 114 ? -10.878 -5.578 1.400 1.00 91.50 114 THR A N 1
ATOM 870 C CA . THR A 1 114 ? -9.858 -4.698 0.815 1.00 91.50 114 THR A CA 1
ATOM 871 C C . THR A 1 114 ? -9.324 -5.334 -0.455 1.00 91.50 114 THR A C 1
ATOM 873 O O . THR A 1 114 ? -8.790 -6.436 -0.409 1.00 91.50 114 THR A O 1
ATOM 876 N N . PHE A 1 115 ? -9.449 -4.644 -1.584 1.00 92.69 115 PHE A N 1
ATOM 877 C CA . PHE A 1 115 ? -9.048 -5.168 -2.885 1.00 92.69 115 PHE A CA 1
ATOM 878 C C . PHE A 1 115 ? -8.148 -4.182 -3.621 1.00 92.69 115 PHE A C 1
ATOM 880 O O . PHE A 1 115 ? -8.343 -2.969 -3.575 1.00 92.69 115 PHE A O 1
ATOM 887 N N . PHE A 1 116 ? -7.161 -4.736 -4.304 1.00 93.69 116 PHE A N 1
ATOM 888 C CA . PHE A 1 116 ? -6.338 -4.091 -5.300 1.00 93.69 116 PHE A CA 1
ATOM 889 C C . PHE A 1 116 ? -6.915 -4.386 -6.687 1.00 93.69 116 PHE A C 1
ATOM 891 O O . PHE A 1 116 ? -7.158 -5.542 -7.042 1.00 93.69 116 PHE A O 1
ATOM 898 N N . VAL A 1 117 ? -7.125 -3.328 -7.466 1.00 93.38 117 VAL A N 1
ATOM 899 C CA . VAL A 1 117 ? -7.596 -3.404 -8.849 1.00 93.38 117 VAL A CA 1
ATOM 900 C C . VAL A 1 117 ? -6.568 -2.694 -9.713 1.00 93.38 117 VAL A C 1
ATOM 902 O O . VAL A 1 117 ? -6.385 -1.481 -9.601 1.00 93.38 117 VAL A O 1
ATOM 905 N N . GLU A 1 118 ? -5.867 -3.458 -10.543 1.00 90.69 118 GLU A N 1
ATOM 906 C CA . GLU A 1 118 ? -4.952 -2.893 -11.526 1.00 90.69 118 GLU A CA 1
ATOM 907 C C . GLU A 1 118 ? -5.759 -2.350 -12.705 1.00 90.69 118 GLU A C 1
ATOM 909 O O . GLU A 1 118 ? -6.578 -3.060 -13.289 1.00 90.69 118 GLU A O 1
ATOM 914 N N . LEU A 1 119 ? -5.552 -1.076 -13.032 1.00 88.25 119 LEU A N 1
ATOM 915 C CA . LEU A 1 119 ? -6.208 -0.440 -14.166 1.00 88.25 119 LEU A CA 1
ATOM 916 C C . LEU A 1 119 ? -5.296 -0.523 -15.387 1.00 88.25 119 LEU A C 1
ATOM 918 O O . LEU A 1 119 ? -4.135 -0.114 -15.330 1.00 88.25 119 LEU A O 1
ATOM 922 N N . ALA A 1 120 ? -5.837 -1.017 -16.498 1.00 83.12 120 ALA A N 1
ATOM 923 C CA . ALA A 1 120 ? -5.161 -0.951 -17.783 1.00 83.12 120 ALA A CA 1
ATOM 924 C C . ALA A 1 120 ? -5.177 0.489 -18.313 1.00 83.12 120 ALA A C 1
ATOM 926 O O . ALA A 1 120 ? -6.170 1.207 -18.180 1.00 83.12 120 ALA A O 1
ATOM 927 N N . ALA A 1 121 ? -4.080 0.907 -18.945 1.00 82.81 121 ALA A N 1
ATOM 928 C CA . ALA A 1 121 ? -4.078 2.143 -19.711 1.00 82.81 121 ALA A CA 1
ATOM 929 C C . ALA A 1 121 ? -4.948 1.954 -20.959 1.00 82.81 121 ALA A C 1
ATOM 931 O O . ALA A 1 121 ? -4.714 1.039 -21.748 1.00 82.81 121 ALA A O 1
ATOM 932 N N . ILE A 1 122 ? -5.929 2.832 -21.139 1.00 86.38 122 ILE A N 1
ATOM 933 C CA . ILE A 1 122 ? -6.746 2.904 -22.350 1.00 86.38 122 ILE A CA 1
ATOM 934 C C . ILE A 1 122 ? -6.426 4.202 -23.088 1.00 86.38 122 ILE A C 1
ATOM 936 O O . ILE A 1 122 ? -6.207 5.244 -22.470 1.00 86.38 122 ILE A O 1
ATOM 940 N N . THR A 1 123 ? -6.365 4.129 -24.413 1.00 88.00 123 THR A N 1
ATOM 941 C CA . THR A 1 123 ? -6.143 5.289 -25.291 1.00 88.00 123 THR A CA 1
ATOM 942 C C . THR A 1 123 ? -7.429 5.779 -25.944 1.00 88.00 123 THR A C 1
ATOM 944 O O . THR A 1 123 ? -7.474 6.917 -26.403 1.00 88.00 123 THR A O 1
ATOM 947 N N . ASP A 1 124 ? -8.463 4.938 -25.970 1.00 90.56 124 ASP A N 1
ATOM 948 C CA . ASP A 1 124 ? -9.789 5.257 -26.484 1.00 90.56 124 ASP A CA 1
ATOM 949 C C . ASP A 1 124 ? -10.779 5.422 -25.313 1.00 90.56 124 ASP A C 1
ATOM 951 O O . ASP A 1 124 ? -11.073 4.440 -24.622 1.00 90.56 124 ASP A O 1
ATOM 955 N N . PRO A 1 125 ? -11.290 6.644 -25.064 1.00 87.06 125 PRO A N 1
ATOM 956 C CA . PRO A 1 125 ? -12.288 6.898 -24.028 1.00 87.06 125 PRO A CA 1
ATOM 957 C C . PRO A 1 125 ? -13.580 6.090 -24.194 1.00 87.06 125 PRO A C 1
ATOM 959 O O . PRO A 1 125 ? -14.235 5.817 -23.193 1.00 87.06 125 PRO A O 1
ATOM 962 N N . ALA A 1 126 ? -13.934 5.674 -25.416 1.00 89.38 126 ALA A N 1
ATOM 963 C CA . ALA A 1 126 ? -15.137 4.881 -25.675 1.00 89.38 126 ALA A CA 1
ATOM 964 C C . ALA A 1 126 ? -15.065 3.456 -25.090 1.00 89.38 126 ALA A C 1
ATOM 966 O O . ALA A 1 126 ? -16.074 2.757 -25.041 1.00 89.38 126 ALA A O 1
ATOM 967 N N . LEU A 1 127 ? -13.885 3.017 -24.630 1.00 86.69 127 LEU A N 1
ATOM 968 C CA . LEU A 1 127 ? -13.698 1.735 -23.944 1.00 86.69 127 LEU A CA 1
ATOM 969 C C . LEU A 1 127 ? -14.084 1.778 -22.456 1.00 86.69 127 LEU A C 1
ATOM 971 O O . LEU A 1 127 ? -14.093 0.734 -21.801 1.00 86.69 127 LEU A O 1
ATOM 975 N N . VAL A 1 128 ? -14.385 2.956 -21.900 1.00 87.00 128 VAL A N 1
ATOM 976 C CA . VAL A 1 128 ? -14.949 3.077 -20.550 1.00 87.00 128 VAL A CA 1
ATOM 977 C C . VAL A 1 128 ? -16.445 2.799 -20.637 1.00 87.00 128 VAL A C 1
ATOM 979 O O . VAL A 1 128 ? -17.160 3.506 -21.338 1.00 87.00 128 VAL A O 1
ATOM 982 N N . ALA A 1 129 ? -16.918 1.771 -19.933 1.00 80.31 129 ALA A N 1
ATOM 983 C CA . ALA A 1 129 ? -18.348 1.499 -19.842 1.00 80.31 129 ALA A CA 1
ATOM 984 C C . ALA A 1 129 ? -19.083 2.677 -19.178 1.00 80.31 129 ALA A C 1
ATOM 986 O O . ALA A 1 129 ? -18.576 3.253 -18.211 1.00 80.31 129 ALA A O 1
ATOM 987 N N . ASP A 1 130 ? -20.275 3.002 -19.679 1.00 77.50 130 ASP A N 1
ATOM 988 C CA . ASP A 1 130 ? -21.150 3.995 -19.053 1.00 77.50 130 ASP A CA 1
ATOM 989 C C . ASP A 1 130 ? -21.575 3.544 -17.643 1.00 77.50 130 ASP A C 1
ATOM 991 O O . ASP A 1 130 ? -21.725 2.347 -17.374 1.00 77.50 130 ASP A O 1
ATOM 995 N N . ALA A 1 131 ? -21.720 4.524 -16.745 1.00 62.22 131 ALA A N 1
ATOM 996 C CA . ALA A 1 131 ? -21.990 4.336 -15.316 1.00 62.22 131 ALA A CA 1
ATOM 997 C C . ALA A 1 131 ? -23.482 4.199 -14.980 1.00 62.22 131 ALA A C 1
ATOM 999 O O . ALA A 1 131 ? -24.305 4.894 -15.619 1.00 62.22 131 ALA A O 1
#

pLDDT: mean 82.12, std 13.39, range [48.94, 95.38]

Sequence (131 aa):
MLKAIRDRDGISYKYFSATEELGELIEADLALMLAEVFETSRADATKATARVRRNNIPAHPAPLIGRKQEVQAASKLLLSDKGRLVTFTGPGGSGKTRLSIEAATRLASHFEYTFFVELAAITDPALVADA